Protein AF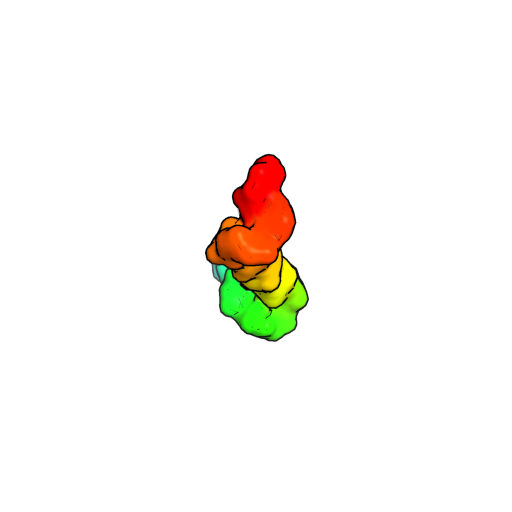-X1LYT5-F1 (afdb_monomer_lite)

pLDDT: mean 74.35, std 10.82, range [45.03, 84.75]

Structure (mmCIF, N/CA/C/O backbone):
data_AF-X1LYT5-F1
#
_entry.id   AF-X1LYT5-F1
#
loop_
_atom_site.group_PDB
_atom_site.id
_atom_site.type_symbol
_atom_site.label_atom_id
_atom_site.label_alt_id
_atom_site.label_comp_id
_atom_site.label_asym_id
_atom_site.label_entity_id
_atom_site.label_seq_id
_atom_site.pdbx_PDB_ins_code
_atom_site.Cartn_x
_atom_site.Cartn_y
_atom_site.Cartn_z
_atom_site.occupancy
_atom_site.B_iso_or_equiv
_atom_site.auth_seq_id
_atom_site.auth_comp_id
_atom_site.auth_asym_id
_atom_site.auth_atom_id
_atom_site.pdbx_PDB_model_num
ATOM 1 N N . MET A 1 1 ? 15.828 15.673 -34.230 1.00 45.81 1 MET A N 1
ATOM 2 C CA . MET A 1 1 ? 14.932 15.220 -33.142 1.00 45.81 1 MET A CA 1
ATOM 3 C C . MET A 1 1 ? 15.676 14.183 -32.299 1.00 45.81 1 MET A C 1
ATOM 5 O O . MET A 1 1 ? 16.096 13.174 -32.850 1.00 45.81 1 MET A O 1
ATOM 9 N N . GLY A 1 2 ? 15.955 14.482 -31.025 1.00 45.03 2 GLY A N 1
ATOM 10 C CA . GLY A 1 2 ? 16.795 13.668 -30.132 1.00 45.03 2 GLY A CA 1
ATOM 11 C C . GLY A 1 2 ? 16.050 12.498 -29.478 1.00 45.03 2 GLY A C 1
ATOM 12 O O . GLY A 1 2 ? 14.847 12.557 -29.256 1.00 45.03 2 GLY A O 1
ATOM 13 N N . LYS A 1 3 ? 16.791 11.423 -29.216 1.00 48.66 3 LYS A N 1
ATOM 14 C CA . LYS A 1 3 ? 16.342 10.082 -28.827 1.00 48.66 3 LYS A CA 1
ATOM 15 C C . LYS A 1 3 ? 15.548 10.027 -27.508 1.00 48.66 3 LYS A C 1
ATOM 17 O O . LYS A 1 3 ? 16.037 10.460 -26.476 1.00 48.66 3 LYS A O 1
ATOM 22 N N . GLY A 1 4 ? 14.376 9.386 -27.570 1.00 48.53 4 GLY A N 1
ATOM 23 C CA . GLY A 1 4 ? 13.801 8.485 -26.560 1.00 48.53 4 GLY A CA 1
ATOM 24 C C . GLY A 1 4 ? 14.084 8.768 -25.084 1.00 48.53 4 GLY A C 1
ATOM 25 O O . GLY A 1 4 ? 14.801 8.002 -24.445 1.00 48.53 4 GLY A O 1
ATOM 26 N N . GLY A 1 5 ? 13.430 9.780 -24.518 1.00 51.94 5 GLY A N 1
ATOM 27 C CA . GLY A 1 5 ? 13.212 9.844 -23.076 1.00 51.94 5 GLY A CA 1
ATOM 28 C C . GLY A 1 5 ? 12.227 8.752 -22.660 1.00 51.94 5 GLY A C 1
ATOM 29 O O . GLY A 1 5 ? 11.028 8.998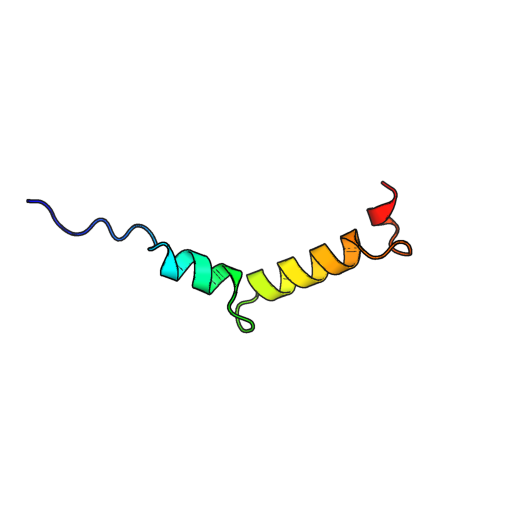 -22.590 1.00 51.94 5 GLY A O 1
ATOM 30 N N . LYS A 1 6 ? 12.709 7.530 -22.411 1.00 60.19 6 LYS A N 1
ATOM 31 C CA . LYS A 1 6 ? 11.931 6.473 -21.742 1.00 60.19 6 LYS A CA 1
ATOM 32 C C . LYS A 1 6 ? 11.827 6.806 -20.248 1.00 60.19 6 LYS A C 1
ATOM 34 O O . LYS A 1 6 ? 12.372 6.115 -19.396 1.00 60.19 6 LYS A O 1
ATOM 39 N N . GLY A 1 7 ? 11.147 7.908 -19.934 1.00 67.00 7 GLY A N 1
ATOM 40 C CA . GLY A 1 7 ? 10.476 8.019 -18.645 1.00 67.00 7 GLY A CA 1
ATOM 41 C C . GLY A 1 7 ? 9.448 6.896 -18.584 1.00 67.00 7 GLY A C 1
ATOM 42 O O . GLY A 1 7 ? 8.821 6.604 -19.606 1.00 67.00 7 GLY A O 1
ATOM 43 N N . ARG A 1 8 ? 9.336 6.223 -17.433 1.00 68.56 8 ARG A N 1
ATOM 44 C CA . ARG A 1 8 ? 8.351 5.153 -17.218 1.00 68.56 8 ARG A CA 1
ATOM 45 C C . ARG A 1 8 ? 7.016 5.588 -17.807 1.00 68.56 8 ARG A C 1
ATOM 47 O O . ARG A 1 8 ? 6.496 6.648 -17.452 1.00 68.56 8 ARG A O 1
ATOM 54 N N . SER A 1 9 ? 6.504 4.812 -18.754 1.00 78.38 9 SER A N 1
ATOM 55 C CA . SER A 1 9 ? 5.219 5.115 -19.359 1.00 78.38 9 SER A CA 1
ATOM 56 C C . SER A 1 9 ? 4.140 5.051 -18.281 1.00 78.38 9 SER A C 1
ATOM 58 O O . SER A 1 9 ? 4.294 4.383 -17.254 1.00 78.38 9 SER A O 1
ATOM 60 N N . SER A 1 10 ? 2.999 5.702 -18.510 1.00 75.75 10 SER A N 1
ATOM 61 C CA . SER A 1 10 ? 1.849 5.531 -17.616 1.00 75.75 10 SER A CA 1
ATOM 62 C C . SER A 1 10 ? 1.473 4.055 -17.456 1.00 75.75 10 SER A C 1
ATOM 64 O O . SER A 1 10 ? 0.929 3.682 -16.426 1.00 75.75 10 SER A O 1
ATOM 66 N N . ASN A 1 11 ? 1.776 3.216 -18.451 1.00 78.81 11 ASN A N 1
ATOM 67 C CA . ASN A 1 11 ? 1.544 1.784 -18.375 1.00 78.81 11 ASN A CA 1
ATOM 68 C C . ASN A 1 11 ? 2.542 1.066 -17.458 1.00 78.81 11 ASN A C 1
ATOM 70 O O . ASN A 1 11 ? 2.131 0.181 -16.717 1.00 78.81 11 ASN A O 1
ATOM 74 N N . ASP A 1 12 ? 3.812 1.472 -17.455 1.00 78.00 12 ASP A N 1
ATOM 75 C CA . ASP A 1 12 ? 4.828 0.913 -16.551 1.00 78.00 12 ASP A CA 1
ATOM 76 C C . ASP A 1 12 ? 4.479 1.242 -15.093 1.00 78.00 12 ASP A C 1
ATOM 78 O O . ASP A 1 12 ? 4.446 0.355 -14.247 1.00 78.00 12 ASP A O 1
ATOM 82 N N . ASN A 1 13 ? 4.080 2.489 -14.819 1.00 78.31 13 ASN A N 1
ATOM 83 C CA . ASN A 1 13 ? 3.661 2.900 -13.474 1.00 78.31 13 ASN A CA 1
ATOM 84 C C . ASN A 1 13 ? 2.384 2.176 -13.009 1.00 78.31 13 ASN A C 1
ATOM 86 O O . ASN A 1 13 ? 2.294 1.774 -11.853 1.00 78.31 13 ASN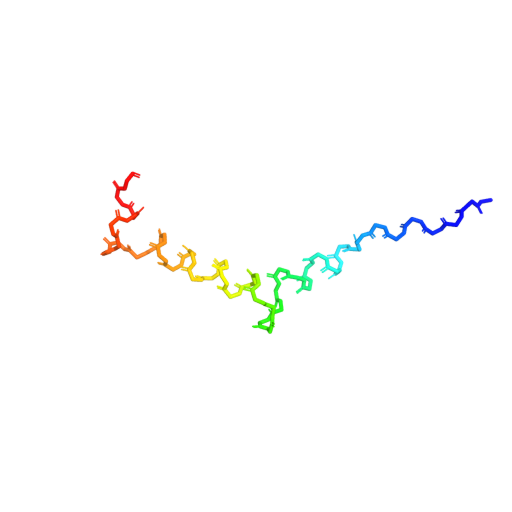 A O 1
ATOM 90 N N . ARG A 1 14 ? 1.402 1.980 -13.905 1.00 78.06 14 ARG A N 1
ATOM 91 C CA . ARG A 1 14 ? 0.187 1.197 -13.601 1.00 78.06 14 ARG A CA 1
ATOM 92 C C . ARG A 1 14 ? 0.498 -0.274 -13.364 1.00 78.06 14 ARG A C 1
ATOM 94 O O . ARG A 1 14 ? -0.142 -0.900 -12.528 1.00 78.06 14 ARG A O 1
ATOM 101 N N . SER A 1 15 ? 1.447 -0.822 -14.119 1.00 78.00 15 SER A N 1
ATOM 102 C CA . SER A 1 15 ? 1.875 -2.210 -13.966 1.00 78.00 15 SER A CA 1
ATOM 103 C C . SER A 1 15 ? 2.538 -2.399 -12.608 1.00 78.00 15 SER A C 1
ATOM 105 O O . SER A 1 15 ? 2.200 -3.342 -11.910 1.00 78.00 15 SER A O 1
ATOM 107 N N . ASP A 1 16 ? 3.386 -1.471 -12.164 1.00 77.12 16 ASP A N 1
ATOM 108 C CA . ASP A 1 16 ? 3.965 -1.538 -10.820 1.00 77.12 16 ASP A CA 1
ATOM 109 C C . ASP A 1 16 ? 2.893 -1.460 -9.721 1.00 77.12 16 ASP A C 1
ATOM 111 O O . ASP A 1 16 ? 2.953 -2.201 -8.741 1.00 77.12 16 ASP A O 1
ATOM 115 N N . SER A 1 17 ? 1.881 -0.606 -9.906 1.00 75.44 17 SER A N 1
ATOM 116 C CA . SER A 1 17 ? 0.847 -0.359 -8.898 1.00 75.44 17 SER A CA 1
ATOM 117 C C . SER A 1 17 ? -0.317 -1.353 -8.897 1.00 75.44 17 SER A C 1
ATOM 119 O O . SER A 1 17 ? -1.150 -1.264 -8.005 1.00 75.44 17 SER A O 1
ATOM 121 N N . MET A 1 18 ? -0.451 -2.223 -9.903 1.00 81.50 18 MET A N 1
ATOM 122 C CA . MET A 1 18 ? -1.590 -3.153 -10.046 1.00 81.50 18 MET A CA 1
ATOM 123 C C . MET A 1 18 ? -1.163 -4.581 -10.409 1.00 81.50 18 MET A C 1
ATOM 125 O O . MET A 1 18 ? -2.012 -5.418 -10.710 1.00 81.50 18 MET A O 1
ATOM 129 N N . ASN A 1 19 ? 0.138 -4.878 -10.421 1.00 84.06 19 ASN A N 1
ATOM 130 C CA . ASN A 1 19 ? 0.625 -6.232 -10.652 1.00 84.06 19 ASN A CA 1
ATOM 131 C C . ASN A 1 19 ? 0.596 -7.030 -9.335 1.00 84.06 19 ASN A C 1
ATOM 133 O O . ASN A 1 19 ? 1.398 -6.736 -8.448 1.00 84.06 19 ASN A O 1
ATOM 137 N N . PRO A 1 20 ? -0.241 -8.077 -9.213 1.00 77.94 20 PRO A N 1
ATOM 138 C CA . PRO A 1 20 ? -0.338 -8.886 -7.995 1.00 77.94 20 PRO A CA 1
ATOM 139 C C . PRO A 1 20 ? 0.955 -9.637 -7.640 1.00 77.94 20 PRO A C 1
ATOM 141 O O . PRO A 1 20 ? 1.150 -10.008 -6.484 1.00 77.94 20 PRO A O 1
ATOM 144 N N . ASN A 1 21 ? 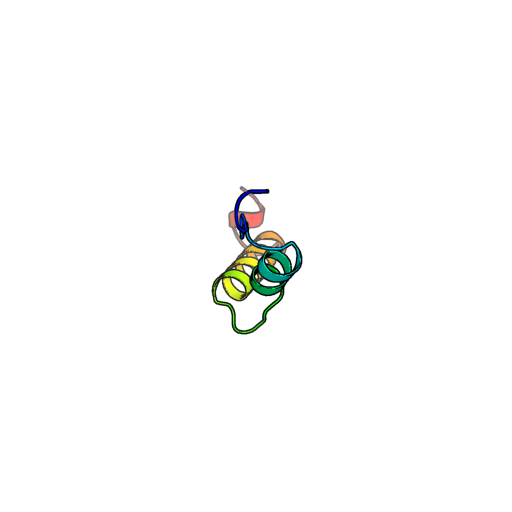1.855 -9.829 -8.610 1.00 83.31 21 ASN A N 1
ATOM 145 C CA . ASN A 1 21 ? 3.172 -10.433 -8.403 1.00 83.31 21 ASN A CA 1
ATOM 146 C C . ASN A 1 21 ? 4.255 -9.401 -8.036 1.00 83.31 21 ASN A C 1
ATOM 148 O O . ASN A 1 21 ? 5.413 -9.776 -7.862 1.00 83.31 21 ASN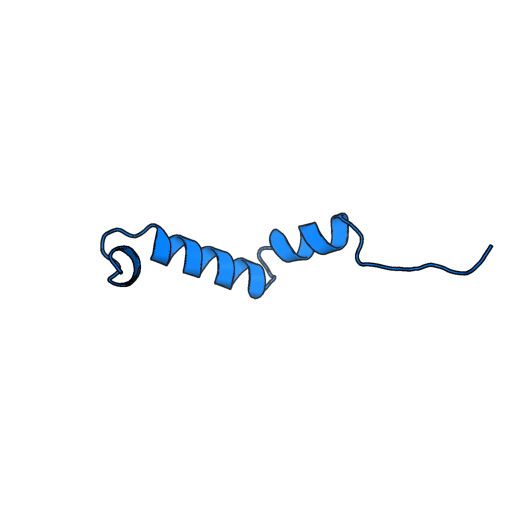 A O 1
ATOM 152 N N . ASN A 1 22 ? 3.922 -8.106 -7.961 1.00 83.50 22 ASN A N 1
ATOM 153 C CA . ASN A 1 22 ? 4.853 -7.072 -7.522 1.00 83.50 22 ASN A CA 1
ATOM 154 C C . ASN A 1 22 ? 4.834 -6.969 -5.980 1.00 83.50 22 ASN A C 1
ATOM 156 O O . ASN A 1 22 ? 3.778 -6.677 -5.412 1.00 83.50 22 ASN A O 1
ATOM 160 N N . PRO A 1 23 ? 5.978 -7.128 -5.288 1.00 83.62 23 PRO A N 1
ATOM 161 C CA . PRO A 1 23 ? 6.057 -6.976 -3.833 1.00 83.62 23 PRO A CA 1
ATOM 162 C C . PRO A 1 23 ? 5.540 -5.625 -3.317 1.00 83.62 23 PRO A C 1
ATOM 164 O O . PRO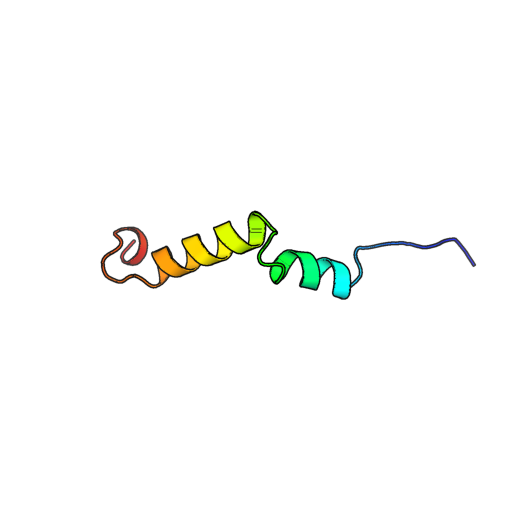 A 1 23 ? 4.941 -5.557 -2.248 1.00 83.62 23 PRO A O 1
ATOM 167 N N . SER A 1 24 ? 5.718 -4.542 -4.081 1.00 81.19 24 SER A N 1
ATOM 168 C CA . SER A 1 24 ? 5.215 -3.214 -3.706 1.00 81.19 24 SER A CA 1
ATOM 169 C C . SER A 1 24 ? 3.685 -3.131 -3.724 1.00 81.19 24 SER A C 1
ATOM 171 O O . SER A 1 24 ? 3.107 -2.391 -2.926 1.00 81.19 24 SER A O 1
ATOM 173 N N . TYR A 1 25 ? 3.017 -3.895 -4.597 1.00 83.38 25 TYR A N 1
ATOM 174 C CA . TYR A 1 25 ? 1.555 -3.992 -4.622 1.00 83.38 25 TYR A CA 1
ATOM 175 C C . TYR A 1 25 ? 1.022 -4.741 -3.397 1.00 83.38 25 TYR A C 1
ATOM 177 O O . TYR A 1 25 ? 0.058 -4.297 -2.771 1.00 83.38 25 TYR A O 1
ATOM 185 N N . GLN A 1 26 ? 1.687 -5.836 -3.021 1.00 84.75 26 GLN A N 1
ATOM 186 C CA . GLN A 1 26 ? 1.341 -6.623 -1.835 1.00 84.75 26 GLN A CA 1
ATOM 187 C C . GLN A 1 26 ? 1.504 -5.786 -0.561 1.00 84.75 26 GLN A C 1
ATOM 189 O O . GLN A 1 26 ? 0.523 -5.567 0.140 1.00 84.75 26 GLN A O 1
ATOM 194 N N . ALA A 1 27 ? 2.670 -5.163 -0.358 1.00 83.06 27 ALA A N 1
ATOM 195 C CA . ALA A 1 27 ? 2.909 -4.286 0.790 1.00 83.06 27 ALA A CA 1
ATOM 196 C C . ALA A 1 27 ? 1.908 -3.115 0.876 1.00 83.06 27 ALA A C 1
ATOM 198 O O . ALA A 1 27 ? 1.453 -2.757 1.957 1.00 83.06 27 ALA A O 1
ATOM 199 N N . SER A 1 28 ? 1.517 -2.524 -0.261 1.00 81.00 28 SER A N 1
ATOM 200 C CA . SER A 1 28 ? 0.496 -1.461 -0.275 1.00 81.00 28 SER A CA 1
ATOM 201 C C . SER A 1 28 ? -0.892 -1.966 0.132 1.00 81.00 28 SER A C 1
ATOM 203 O O . SER A 1 28 ? -1.680 -1.210 0.700 1.00 81.00 28 SER A O 1
ATOM 205 N N . THR A 1 29 ? -1.203 -3.225 -0.179 1.00 83.31 29 THR A N 1
ATOM 206 C CA . THR A 1 29 ? -2.474 -3.872 0.169 1.00 83.31 29 THR A CA 1
ATOM 207 C C . THR A 1 29 ? -2.514 -4.245 1.648 1.00 83.31 29 THR A C 1
ATOM 209 O O . THR A 1 29 ? -3.523 -3.989 2.306 1.00 83.31 29 THR A O 1
ATOM 212 N N . ASP A 1 30 ? -1.412 -4.766 2.183 1.00 80.56 30 ASP A N 1
ATOM 213 C CA . ASP A 1 30 ? -1.271 -5.098 3.604 1.00 80.56 30 ASP A CA 1
ATOM 214 C C . ASP A 1 30 ? -1.363 -3.830 4.461 1.00 80.56 30 ASP A C 1
ATOM 216 O O . ASP A 1 30 ? -2.245 -3.725 5.308 1.00 80.56 30 ASP A O 1
ATOM 220 N N . ASN A 1 31 ? -0.593 -2.789 4.121 1.00 79.88 31 ASN A N 1
ATOM 221 C CA . ASN A 1 31 ? -0.663 -1.490 4.799 1.00 79.88 31 ASN A CA 1
ATOM 222 C C . ASN A 1 31 ? -2.079 -0.891 4.769 1.00 79.88 31 ASN A C 1
ATOM 224 O O . ASN A 1 31 ? -2.532 -0.289 5.740 1.00 79.88 31 ASN A O 1
ATOM 228 N N . ARG A 1 32 ? -2.798 -1.037 3.647 1.00 80.06 32 ARG A N 1
ATOM 229 C CA . ARG A 1 32 ? -4.190 -0.577 3.543 1.00 80.06 32 ARG A CA 1
ATOM 230 C C . ARG A 1 32 ? -5.123 -1.398 4.431 1.00 80.06 32 ARG A C 1
ATOM 232 O O . ARG A 1 32 ? -6.078 -0.845 4.963 1.00 80.06 32 ARG A O 1
ATOM 239 N N . SER A 1 33 ? -4.873 -2.694 4.566 1.00 79.19 33 SER A N 1
ATOM 240 C CA . SER A 1 33 ? -5.659 -3.574 5.431 1.00 79.19 33 SER A CA 1
ATOM 241 C C . SER A 1 33 ? -5.458 -3.204 6.899 1.00 79.19 33 SER A C 1
ATOM 243 O O . SER A 1 33 ? -6.438 -3.075 7.626 1.00 79.19 33 SER A O 1
ATOM 245 N N . ASP A 1 34 ? -4.222 -2.914 7.298 1.00 78.25 34 ASP A N 1
ATOM 246 C CA . ASP A 1 34 ? -3.873 -2.454 8.645 1.00 78.25 34 ASP A CA 1
ATOM 247 C C . ASP A 1 34 ? -4.487 -1.082 8.968 1.00 78.25 34 ASP A C 1
ATOM 249 O O . ASP A 1 34 ? -5.005 -0.879 10.064 1.00 78.25 34 ASP A O 1
ATOM 253 N N . GLN A 1 35 ? -4.508 -0.160 8.000 1.00 78.06 35 GLN A N 1
ATOM 254 C CA . GLN A 1 35 ? -5.158 1.154 8.127 1.00 78.06 35 GLN A CA 1
ATOM 255 C C . GLN A 1 35 ? -6.688 1.120 8.108 1.00 78.06 35 GLN A C 1
ATOM 257 O O . GLN A 1 35 ? -7.316 2.127 8.414 1.00 78.06 35 GLN A O 1
ATOM 262 N N . LEU A 1 36 ? -7.313 0.031 7.665 1.00 82.25 36 LEU A N 1
ATOM 263 C CA . LEU A 1 36 ? -8.775 -0.093 7.616 1.00 82.25 36 LEU A CA 1
ATOM 264 C C . LEU A 1 36 ? -9.301 -1.115 8.621 1.00 82.25 36 LEU A C 1
ATOM 266 O O . LEU A 1 36 ? -10.509 -1.333 8.698 1.00 82.25 36 LEU A O 1
ATOM 270 N N . ASN A 1 37 ? -8.407 -1.744 9.379 1.00 78.62 37 ASN A N 1
ATOM 271 C CA . ASN A 1 37 ? -8.762 -2.641 10.455 1.00 78.62 37 ASN A CA 1
ATOM 272 C C . ASN A 1 37 ? -8.964 -1.820 11.739 1.00 78.62 37 ASN A C 1
ATOM 274 O O . ASN A 1 37 ? -7.977 -1.434 12.359 1.00 78.62 37 ASN A O 1
ATOM 278 N N . PRO A 1 38 ? -10.209 -1.607 12.202 1.00 75.06 38 PRO A N 1
ATOM 279 C CA . PRO A 1 38 ? -10.473 -0.850 13.426 1.00 75.06 38 PRO A CA 1
ATOM 280 C C . PRO A 1 38 ? -9.958 -1.544 14.695 1.00 75.06 38 PRO A C 1
ATOM 282 O O . PRO A 1 38 ? -9.974 -0.948 15.761 1.00 75.06 38 PRO A O 1
ATOM 285 N N . ASN A 1 39 ? -9.517 -2.804 14.599 1.00 81.62 39 ASN A N 1
ATOM 286 C CA . ASN A 1 39 ? -8.879 -3.525 15.702 1.00 81.62 39 ASN A CA 1
ATOM 287 C C . ASN A 1 39 ? -7.345 -3.413 15.679 1.00 81.62 39 ASN A C 1
ATOM 289 O O . ASN A 1 39 ? -6.682 -4.030 16.512 1.00 81.62 39 ASN A O 1
ATOM 293 N N . ASN A 1 40 ? -6.769 -2.711 14.701 1.00 79.19 40 ASN A N 1
ATOM 294 C CA . ASN A 1 40 ? -5.332 -2.498 14.612 1.00 79.19 40 ASN A CA 1
ATOM 295 C C . ASN A 1 40 ? -4.947 -1.240 15.415 1.00 79.19 40 ASN A C 1
ATOM 297 O O . ASN A 1 40 ? -5.563 -0.201 15.199 1.00 79.19 40 ASN A O 1
ATOM 301 N N . PRO A 1 41 ? -3.949 -1.280 16.315 1.00 76.00 41 PRO A N 1
ATOM 302 C CA . PRO A 1 41 ? -3.554 -0.117 17.121 1.00 76.00 41 PRO A CA 1
ATOM 303 C C . PRO A 1 41 ? -3.146 1.113 16.291 1.00 76.00 41 PRO A C 1
ATOM 305 O O . PRO A 1 41 ? -3.467 2.233 16.676 1.00 76.00 41 PRO A O 1
ATOM 308 N N . GLU A 1 42 ? -2.517 0.921 15.128 1.00 71.06 42 GLU A N 1
ATOM 309 C CA . GLU A 1 42 ? -2.188 2.001 14.182 1.00 71.06 42 GLU A CA 1
ATOM 310 C C . GLU A 1 42 ? -3.417 2.672 13.534 1.00 71.06 42 GLU A C 1
ATOM 312 O O . GLU A 1 42 ? -3.276 3.719 12.908 1.00 71.06 42 GLU A O 1
ATOM 317 N N . TYR A 1 43 ? -4.621 2.098 13.655 1.00 73.00 43 TYR A N 1
ATOM 318 C CA . TYR A 1 43 ? -5.857 2.742 13.194 1.00 73.00 43 TYR A CA 1
ATOM 319 C C . TYR A 1 43 ? -6.243 3.950 14.063 1.00 73.00 43 TYR A C 1
ATOM 321 O O . TYR A 1 43 ? -6.855 4.894 13.566 1.00 73.00 43 TYR A O 1
ATOM 329 N N . GLU A 1 44 ? -5.907 3.915 15.356 1.00 64.75 44 GLU A N 1
ATOM 330 C CA . GLU A 1 44 ? -6.346 4.904 16.351 1.00 64.75 44 GLU A CA 1
ATOM 331 C C . GLU A 1 44 ? -5.281 5.964 16.703 1.00 64.75 44 GLU A C 1
ATOM 333 O O . GLU A 1 44 ? -5.546 6.824 17.546 1.00 64.75 44 GLU A O 1
ATOM 338 N N . SER A 1 45 ? -4.088 5.913 16.092 1.00 63.97 45 SER A N 1
ATOM 339 C CA . SER A 1 45 ? -2.961 6.825 16.375 1.00 63.97 45 SER A CA 1
ATOM 340 C C . SER A 1 45 ? -3.073 8.200 15.720 1.00 63.97 45 SER A C 1
ATOM 342 O O . SER A 1 45 ? -3.441 8.240 14.523 1.00 63.97 45 SER A O 1
#

Radius of gyration: 16.68 Å; chains: 1; bounding box: 27×26×50 Å

Secondary structure (DSSP, 8-state):
---------HHHHHHHHH-TT-HHHHHHHHHHHHHH-TTSGGG--

Organism: NCBI:txid412755

Foldseek 3Di:
DDDDPPDPDPVNVVCCCPPPPRPVVVVVVVVVCLCPPPPRPVVVD

Sequence (45 aa):
MGKGGKGRSSNDNRSDSMNPNNPSYQASTDNRSDQLNPNNPEYES